Protein AF-A0A7K2QN55-F1 (afdb_monomer_lite)

Sequence (110 aa):
MKREPYEPHETQAGASPAAPADHVARIQAEWARERPDLDVSPQGVIGRLHRLGLLLTDRLCLVYRRYGLSEGEFDVLAALRRAGAPYERAPGELAVHTMVTTGAMTKRID

pLDDT: mean 80.6, std 20.45, range [31.86, 98.31]

Radius of gyration: 22.82 Å; chains: 1; bounding box: 42×57×54 Å

Foldseek 3Di:
DDDDDDDDDPPPPPPDDPPPQDPQSVVVVVCCVPPVPDDCVVSSVVVVVVVVVVVVQVVVQVVQVVVPHGLLRVQLQVLLVVVPPVSDDDPVVSVVSGPPDCVVVVPPDD

Structure (mmCIF, N/CA/C/O backbone):
data_AF-A0A7K2QN55-F1
#
_entry.id   AF-A0A7K2QN55-F1
#
loop_
_atom_site.group_PDB
_atom_site.id
_atom_site.type_symbol
_atom_site.label_atom_id
_atom_site.label_alt_id
_atom_site.label_comp_id
_atom_site.label_asym_id
_atom_site.label_entity_id
_atom_site.label_seq_id
_atom_site.pdbx_PDB_ins_code
_atom_site.Cartn_x
_atom_site.Cartn_y
_atom_site.Cartn_z
_atom_site.occupancy
_atom_site.B_iso_or_equiv
_atom_site.auth_seq_id
_atom_site.auth_comp_id
_atom_site.auth_asym_id
_atom_site.auth_atom_id
_atom_site.pdbx_PDB_model_num
ATOM 1 N N . MET A 1 1 ? 18.266 -44.431 21.366 1.00 51.97 1 MET A N 1
ATOM 2 C CA . MET A 1 1 ? 17.737 -43.806 20.135 1.00 51.97 1 MET A CA 1
ATOM 3 C C . MET A 1 1 ? 18.931 -43.339 19.309 1.00 51.97 1 MET A C 1
ATOM 5 O O . MET A 1 1 ? 19.541 -42.336 19.654 1.00 51.97 1 MET A O 1
ATOM 9 N N . LYS A 1 2 ? 19.374 -44.154 18.343 1.00 45.91 2 LYS A N 1
ATOM 10 C CA . LYS A 1 2 ? 20.524 -43.848 17.478 1.00 45.91 2 LYS A CA 1
ATOM 11 C C . LYS A 1 2 ? 20.039 -42.865 16.406 1.00 45.91 2 LYS A C 1
ATOM 13 O O . LYS A 1 2 ? 19.045 -43.165 15.758 1.00 45.91 2 LYS A O 1
ATOM 18 N N . ARG A 1 3 ? 20.661 -41.688 16.281 1.00 54.53 3 ARG A N 1
ATOM 19 C CA . ARG A 1 3 ? 20.378 -40.768 15.169 1.00 54.53 3 ARG A CA 1
ATOM 20 C C . ARG A 1 3 ? 21.138 -41.275 13.947 1.00 54.53 3 ARG A C 1
ATOM 22 O O . ARG A 1 3 ? 22.356 -41.419 14.027 1.00 54.53 3 ARG A O 1
ATOM 29 N N . GLU A 1 4 ? 20.430 -41.571 12.866 1.00 57.50 4 GLU A N 1
ATOM 30 C CA . GLU A 1 4 ? 21.051 -41.771 11.555 1.00 57.50 4 GLU A CA 1
ATOM 31 C C . GLU A 1 4 ? 21.677 -40.452 11.069 1.00 57.50 4 GLU A C 1
ATOM 33 O O . GLU A 1 4 ? 21.088 -39.387 11.290 1.00 57.50 4 GLU A O 1
ATOM 38 N N . PRO A 1 5 ? 22.876 -40.483 10.459 1.00 57.31 5 PRO A N 1
ATOM 39 C CA . PRO A 1 5 ? 23.471 -39.299 9.853 1.00 57.31 5 PRO A CA 1
ATOM 40 C C . PRO A 1 5 ? 22.646 -38.821 8.653 1.00 57.31 5 PRO A C 1
ATOM 42 O O . PRO A 1 5 ? 22.196 -39.619 7.838 1.00 57.31 5 PRO A O 1
ATOM 45 N N . TYR A 1 6 ? 22.471 -37.505 8.547 1.00 59.31 6 TYR A N 1
ATOM 46 C CA . TYR A 1 6 ? 21.871 -36.849 7.388 1.00 59.31 6 TYR A CA 1
ATOM 47 C C . TYR A 1 6 ? 22.835 -36.922 6.197 1.00 59.31 6 TYR A C 1
ATOM 49 O O . TYR A 1 6 ? 23.898 -36.300 6.236 1.00 59.31 6 TYR A O 1
ATOM 57 N N . GLU A 1 7 ? 22.464 -37.658 5.149 1.00 52.19 7 GLU A N 1
ATOM 58 C CA . GLU A 1 7 ? 23.117 -37.542 3.845 1.00 52.19 7 GLU A CA 1
ATOM 59 C C . GLU A 1 7 ? 22.539 -36.332 3.096 1.00 52.19 7 GLU A C 1
ATOM 61 O O . GLU A 1 7 ? 21.316 -36.234 2.933 1.00 52.19 7 GLU A O 1
ATOM 66 N N . PRO A 1 8 ? 23.373 -35.372 2.660 1.00 52.94 8 PRO A N 1
ATOM 67 C CA . PRO A 1 8 ? 22.889 -34.255 1.872 1.00 52.94 8 PRO A CA 1
ATOM 68 C C . PRO A 1 8 ? 22.409 -34.769 0.514 1.00 52.94 8 PRO A C 1
ATOM 70 O O . PRO A 1 8 ? 23.159 -35.393 -0.232 1.00 52.94 8 PRO A O 1
ATOM 73 N N . HIS A 1 9 ? 21.156 -34.470 0.182 1.00 51.75 9 HIS A N 1
ATOM 74 C CA . HIS A 1 9 ? 20.667 -34.606 -1.180 1.00 51.75 9 HIS A CA 1
ATOM 75 C C . HIS A 1 9 ? 21.469 -33.647 -2.063 1.00 51.75 9 HIS A C 1
ATOM 77 O O . HIS A 1 9 ? 21.406 -32.428 -1.888 1.00 51.75 9 HIS A O 1
ATOM 83 N N . GLU A 1 10 ? 22.237 -34.194 -3.005 1.00 48.03 10 GLU A N 1
ATOM 84 C CA . GLU A 1 10 ? 22.756 -33.424 -4.126 1.00 48.03 10 GLU A CA 1
ATOM 85 C C . GLU A 1 10 ? 21.558 -32.803 -4.846 1.00 48.03 10 GLU A C 1
ATOM 87 O O . GLU A 1 10 ? 20.809 -33.473 -5.559 1.00 48.03 10 GLU A O 1
ATOM 92 N N . THR A 1 11 ? 21.340 -31.507 -4.621 1.00 55.28 11 THR A N 1
ATOM 93 C CA . THR A 1 11 ? 20.422 -30.716 -5.431 1.00 55.28 11 THR A CA 1
ATOM 94 C C . THR A 1 11 ? 20.996 -30.705 -6.834 1.00 55.28 11 THR A C 1
ATOM 96 O O . THR A 1 11 ? 21.866 -29.901 -7.169 1.00 55.28 11 THR A O 1
ATOM 99 N N . GLN A 1 12 ? 20.513 -31.626 -7.660 1.00 47.69 12 GLN A N 1
ATOM 100 C CA . GLN A 1 12 ? 20.687 -31.566 -9.093 1.00 47.69 12 GLN A CA 1
ATOM 101 C C . GLN A 1 12 ? 20.013 -30.271 -9.544 1.00 47.69 12 GLN A C 1
ATOM 103 O O . GLN A 1 12 ? 18.791 -30.190 -9.667 1.00 47.69 12 GLN A O 1
ATOM 108 N N . ALA A 1 13 ? 20.821 -29.226 -9.724 1.00 53.84 13 ALA A N 1
ATOM 109 C CA . ALA A 1 13 ? 20.427 -27.974 -10.343 1.00 53.84 13 ALA A CA 1
ATOM 110 C C . ALA A 1 13 ? 20.155 -28.242 -11.830 1.00 53.84 13 ALA A C 1
ATOM 112 O O . ALA A 1 13 ? 20.904 -27.835 -12.714 1.00 53.84 13 ALA A O 1
ATOM 113 N N . GLY A 1 14 ? 19.082 -28.983 -12.110 1.00 41.50 14 GLY A N 1
ATOM 114 C CA . GLY A 1 14 ? 18.454 -28.978 -13.413 1.00 41.50 14 GLY A CA 1
ATOM 115 C C . GLY A 1 14 ? 18.015 -27.546 -13.653 1.00 41.50 14 GLY A C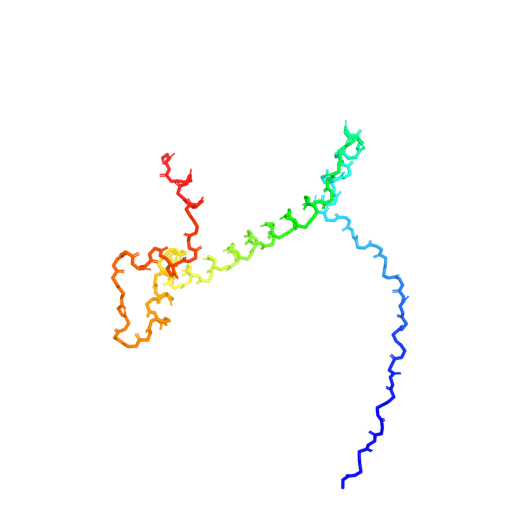 1
ATOM 116 O O . GLY A 1 14 ? 17.154 -27.038 -12.933 1.00 41.50 14 GLY A O 1
ATOM 117 N N . ALA A 1 15 ? 18.661 -26.872 -14.604 1.00 50.06 15 ALA A N 1
ATOM 118 C CA . ALA A 1 15 ? 18.240 -25.562 -15.058 1.00 50.06 15 ALA A CA 1
ATOM 119 C C . ALA A 1 15 ? 16.760 -25.669 -15.439 1.00 50.06 15 ALA A C 1
ATOM 121 O O . ALA A 1 15 ? 16.411 -26.255 -16.465 1.00 50.06 15 ALA A O 1
ATOM 122 N N . SER A 1 16 ? 15.885 -25.165 -14.565 1.00 47.91 16 SER A N 1
ATOM 123 C CA . SER A 1 16 ? 14.474 -25.042 -14.895 1.00 47.91 16 SER A CA 1
ATOM 124 C C . SER A 1 16 ? 14.389 -24.187 -16.157 1.00 47.91 16 SER A C 1
ATOM 126 O O . SER A 1 16 ? 15.115 -23.188 -16.237 1.00 47.91 16 SER A O 1
ATOM 128 N N . PRO A 1 17 ? 13.554 -24.560 -17.145 1.00 48.12 17 PRO A N 1
ATOM 129 C CA . PRO A 1 17 ? 13.335 -23.717 -18.312 1.00 48.12 17 PRO A CA 1
ATOM 130 C C . PRO A 1 17 ? 13.047 -22.307 -17.808 1.00 48.12 17 PRO A C 1
ATOM 132 O O . PRO A 1 17 ? 12.225 -22.151 -16.900 1.00 48.12 17 PRO A O 1
ATOM 135 N N . ALA A 1 18 ? 13.799 -21.322 -18.315 1.00 59.72 18 ALA A N 1
ATOM 136 C CA . ALA A 1 18 ? 13.742 -19.949 -17.831 1.00 59.72 18 ALA A CA 1
ATOM 137 C C . ALA A 1 18 ? 12.272 -19.545 -17.717 1.00 59.72 18 ALA A C 1
ATOM 139 O O . ALA A 1 18 ? 11.552 -19.542 -18.719 1.00 59.72 18 ALA A O 1
ATOM 140 N N . ALA A 1 19 ? 11.816 -19.313 -16.482 1.00 61.03 19 ALA A N 1
ATOM 141 C CA . ALA A 1 19 ? 10.429 -18.970 -16.225 1.00 61.03 19 ALA A CA 1
ATOM 142 C C . ALA A 1 19 ? 10.033 -17.818 -17.165 1.00 61.03 19 ALA A C 1
ATOM 144 O O . ALA A 1 19 ? 10.850 -16.916 -17.388 1.00 61.03 19 ALA A O 1
ATOM 145 N N . PRO A 1 20 ? 8.824 -17.847 -17.754 1.00 73.06 20 PRO A N 1
ATOM 146 C CA . PRO A 1 20 ? 8.415 -16.828 -18.709 1.00 73.06 20 PRO A CA 1
ATOM 147 C C . PRO A 1 20 ? 8.615 -15.433 -18.112 1.00 73.06 20 PRO A C 1
ATOM 149 O O . PRO A 1 20 ? 8.276 -15.199 -16.949 1.00 73.06 20 PRO A O 1
ATOM 152 N N . ALA A 1 21 ? 9.174 -14.519 -18.913 1.00 84.94 21 ALA A N 1
ATOM 153 C CA . ALA A 1 21 ? 9.528 -13.180 -18.461 1.00 84.94 21 ALA A CA 1
ATOM 154 C C . ALA A 1 21 ? 8.320 -12.487 -17.811 1.00 84.94 21 ALA A C 1
ATOM 156 O O . ALA A 1 21 ? 7.267 -12.268 -18.435 1.00 84.94 21 ALA A O 1
ATOM 157 N N . ASP A 1 22 ? 8.482 -12.141 -16.534 1.00 94.25 22 ASP A N 1
ATOM 158 C CA . ASP A 1 22 ? 7.460 -11.422 -15.794 1.00 94.25 22 ASP A CA 1
ATOM 159 C C . ASP A 1 22 ? 7.202 -10.036 -16.414 1.00 94.25 22 ASP A C 1
ATOM 161 O O . ASP A 1 22 ? 7.892 -9.567 -17.323 1.00 94.25 22 ASP A O 1
ATOM 165 N N . HIS A 1 23 ? 6.145 -9.376 -15.954 1.00 93.38 23 HIS A N 1
ATOM 166 C CA . HIS A 1 23 ? 5.755 -8.087 -16.514 1.00 93.38 23 HIS A CA 1
ATOM 167 C C . HIS A 1 23 ? 6.838 -7.008 -16.360 1.00 93.38 23 HIS A C 1
ATOM 169 O O . HIS A 1 23 ? 7.00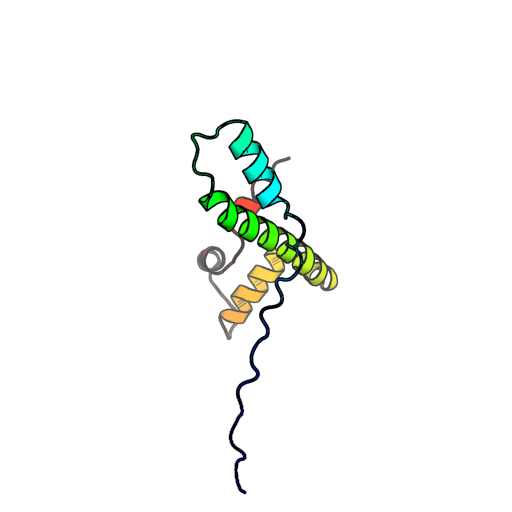0 -6.183 -17.251 1.00 93.38 23 HIS A O 1
ATOM 175 N N . VAL A 1 24 ? 7.589 -7.007 -15.256 1.00 96.12 24 VAL A N 1
ATOM 176 C CA . VAL A 1 24 ? 8.644 -6.013 -15.016 1.00 96.12 24 VAL A CA 1
ATOM 177 C C . VAL A 1 24 ? 9.842 -6.285 -15.919 1.00 96.12 24 VAL A C 1
ATOM 179 O O . VAL A 1 24 ? 10.403 -5.342 -16.469 1.00 96.12 24 VAL A O 1
ATOM 182 N N . ALA A 1 25 ? 10.184 -7.556 -16.142 1.00 95.88 25 ALA A N 1
ATOM 183 C CA . ALA A 1 25 ? 11.221 -7.955 -17.089 1.00 95.88 25 ALA A CA 1
ATOM 184 C C . ALA A 1 25 ? 10.898 -7.494 -18.521 1.00 95.88 25 ALA A C 1
ATOM 186 O O . ALA A 1 25 ? 11.786 -7.029 -19.230 1.00 95.88 25 ALA A O 1
ATOM 187 N N . ARG A 1 26 ? 9.622 -7.549 -18.927 1.00 96.00 26 ARG A N 1
ATOM 188 C CA . ARG A 1 26 ? 9.175 -7.008 -20.222 1.00 96.00 26 ARG A CA 1
ATOM 189 C C . ARG A 1 26 ? 9.371 -5.493 -20.321 1.00 96.00 26 ARG A C 1
ATOM 191 O O . ARG A 1 26 ? 9.966 -5.041 -21.291 1.00 96.00 26 ARG A O 1
ATOM 198 N N . ILE A 1 27 ? 8.999 -4.734 -19.288 1.00 95.81 27 ILE A N 1
ATOM 199 C CA . ILE A 1 27 ? 9.239 -3.278 -19.246 1.00 95.81 27 ILE A CA 1
ATOM 200 C C . ILE A 1 27 ? 10.745 -2.962 -19.280 1.00 95.81 27 ILE A C 1
ATOM 202 O O . ILE A 1 27 ? 11.174 -2.020 -19.940 1.00 95.81 27 ILE A O 1
ATOM 206 N N . GLN A 1 28 ? 11.582 -3.733 -18.580 1.00 96.31 28 GLN A N 1
ATOM 207 C CA . GLN A 1 28 ? 13.036 -3.530 -18.624 1.00 96.31 28 GLN A CA 1
ATOM 208 C C . GLN A 1 28 ? 13.610 -3.793 -20.024 1.00 96.31 28 GLN A C 1
ATOM 210 O O . GLN A 1 28 ? 14.501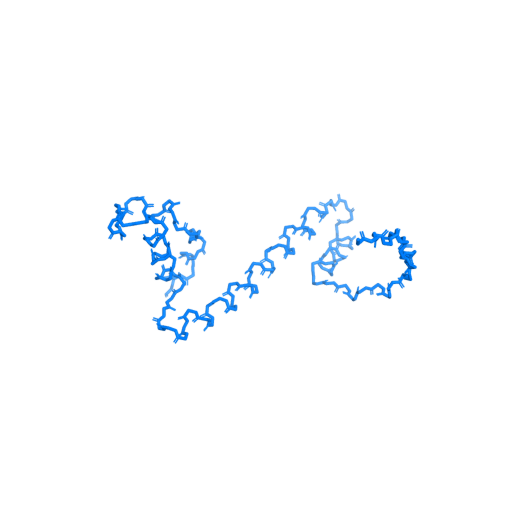 -3.066 -20.454 1.00 96.31 28 GLN A O 1
ATOM 215 N N . ALA A 1 29 ? 13.082 -4.782 -20.752 1.00 96.19 29 ALA A N 1
ATOM 216 C CA . ALA A 1 29 ? 13.475 -5.041 -22.137 1.00 96.19 29 ALA A CA 1
ATOM 217 C C . ALA A 1 29 ? 13.059 -3.901 -23.085 1.00 96.19 29 ALA A C 1
ATOM 219 O O . ALA A 1 29 ? 13.821 -3.539 -23.979 1.00 96.19 29 ALA A O 1
ATOM 220 N N . GLU A 1 30 ? 11.885 -3.304 -22.866 1.00 96.81 30 GLU A N 1
ATOM 221 C CA . GLU A 1 30 ? 11.441 -2.109 -23.596 1.00 96.81 30 GLU A CA 1
ATOM 222 C C . GLU A 1 30 ? 12.402 -0.933 -23.361 1.00 96.81 30 GLU A C 1
ATOM 224 O O . GLU A 1 30 ? 12.866 -0.319 -24.320 1.00 96.81 30 GLU A O 1
ATOM 229 N N . TRP A 1 31 ? 12.797 -0.673 -22.109 1.00 97.31 31 TRP A N 1
ATOM 230 C CA . TRP A 1 31 ? 13.779 0.371 -21.796 1.00 97.31 31 TRP A CA 1
ATOM 231 C C . TRP A 1 31 ? 15.158 0.104 -22.385 1.00 97.31 31 TRP A C 1
ATOM 233 O O . TRP A 1 31 ? 15.769 1.025 -22.915 1.00 97.31 31 TRP A O 1
ATOM 243 N N . ALA A 1 32 ? 15.633 -1.141 -22.350 1.00 95.75 32 ALA A N 1
ATOM 244 C CA . ALA A 1 32 ? 16.908 -1.500 -22.963 1.00 95.75 32 ALA A CA 1
ATOM 245 C C . ALA A 1 32 ? 16.920 -1.224 -24.478 1.00 95.75 32 ALA A C 1
ATOM 247 O O . ALA A 1 32 ? 17.969 -0.908 -25.036 1.00 95.75 32 ALA A O 1
ATOM 248 N N . ARG A 1 33 ? 15.757 -1.315 -25.140 1.00 97.44 33 ARG A N 1
ATOM 249 C CA . ARG A 1 33 ? 15.597 -0.973 -26.558 1.00 97.44 33 ARG A CA 1
ATOM 250 C C . ARG A 1 33 ? 15.556 0.539 -26.793 1.00 97.44 33 ARG A C 1
ATOM 252 O O . ARG A 1 33 ? 16.219 1.015 -27.707 1.00 97.44 33 ARG A O 1
ATOM 259 N N . GLU A 1 34 ? 14.772 1.277 -26.009 1.00 98.31 34 GLU A N 1
ATOM 260 C CA . GLU A 1 34 ? 14.540 2.715 -26.238 1.00 98.31 34 GLU A CA 1
ATOM 261 C C . GLU A 1 34 ? 15.650 3.617 -25.675 1.00 98.31 34 GLU A C 1
ATOM 263 O O . GLU A 1 34 ? 15.955 4.667 -26.239 1.00 98.31 34 GLU A O 1
ATOM 268 N N . ARG A 1 35 ? 16.245 3.237 -24.541 1.00 96.88 35 ARG A N 1
ATOM 269 C CA . ARG A 1 35 ? 17.263 3.998 -23.803 1.00 96.88 35 ARG A CA 1
ATOM 270 C C . ARG A 1 35 ? 18.322 3.057 -23.224 1.00 96.88 35 ARG A C 1
ATOM 272 O O . ARG A 1 35 ? 18.377 2.864 -22.008 1.00 96.88 35 ARG A O 1
ATOM 279 N N . PRO A 1 36 ? 19.183 2.473 -24.079 1.00 95.81 36 PRO A N 1
ATOM 280 C CA . PRO A 1 36 ? 20.233 1.551 -23.640 1.00 95.81 36 PRO A CA 1
ATOM 281 C C . PRO A 1 36 ? 21.262 2.195 -22.696 1.00 95.81 36 PRO A C 1
ATOM 283 O O . PRO A 1 36 ? 22.040 1.489 -22.065 1.00 95.81 36 PRO A O 1
ATOM 286 N N . ASP A 1 37 ? 21.279 3.526 -22.599 1.00 97.31 37 ASP A N 1
ATOM 287 C CA . ASP A 1 37 ? 22.125 4.296 -21.690 1.00 97.31 37 ASP A CA 1
ATOM 288 C C . ASP A 1 37 ? 21.615 4.332 -20.235 1.00 97.31 37 ASP A C 1
ATOM 290 O O . ASP A 1 37 ? 22.367 4.718 -19.340 1.00 97.31 37 ASP A O 1
ATOM 294 N N . LEU A 1 38 ? 20.361 3.941 -19.976 1.00 96.62 38 LEU A N 1
ATOM 295 C CA . LEU A 1 38 ? 19.768 3.973 -18.637 1.00 96.62 38 LEU A CA 1
ATOM 296 C C . LEU A 1 38 ? 19.927 2.639 -17.899 1.00 96.62 38 LEU A C 1
ATOM 298 O O . LEU A 1 38 ? 19.491 1.589 -18.371 1.00 96.62 38 LEU A O 1
ATOM 302 N N . ASP A 1 39 ? 20.447 2.697 -16.670 1.00 95.38 39 ASP A N 1
ATOM 303 C CA . ASP A 1 39 ? 20.379 1.568 -15.741 1.00 95.38 39 ASP A CA 1
ATOM 304 C C . ASP A 1 39 ? 18.983 1.476 -15.107 1.00 95.38 39 ASP A C 1
ATOM 306 O O . ASP A 1 39 ? 18.619 2.231 -14.203 1.00 95.38 39 ASP A O 1
ATOM 310 N N . VAL A 1 40 ? 18.194 0.512 -15.581 1.00 95.31 40 VAL A N 1
ATOM 311 C CA . VAL A 1 40 ? 16.856 0.204 -15.056 1.00 95.31 40 VAL A CA 1
ATOM 312 C C . VAL A 1 40 ? 16.855 -0.969 -14.074 1.00 95.31 40 VAL A C 1
ATOM 314 O O . VAL A 1 40 ? 15.785 -1.484 -13.731 1.00 95.31 40 VAL A O 1
ATOM 317 N N . SER A 1 41 ? 18.018 -1.423 -13.597 1.00 94.44 41 SER A N 1
ATOM 318 C CA . SER A 1 41 ? 18.106 -2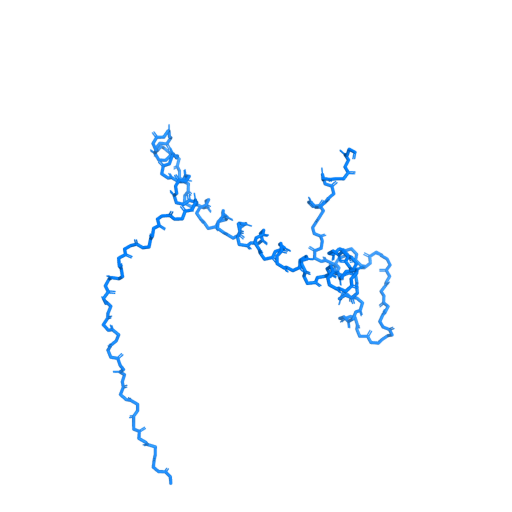.526 -12.636 1.00 94.44 41 SER A CA 1
ATOM 319 C C . SER A 1 41 ? 17.314 -2.280 -11.336 1.00 94.44 41 SER A C 1
ATOM 321 O O . SER A 1 41 ? 16.603 -3.208 -10.924 1.00 94.44 41 SER A O 1
ATOM 323 N N . PRO A 1 42 ? 17.258 -1.061 -10.741 1.00 95.62 42 PRO A N 1
ATOM 324 C CA . PRO A 1 42 ? 16.469 -0.826 -9.525 1.00 95.62 42 PRO A CA 1
ATOM 325 C C . PRO A 1 42 ? 14.958 -0.996 -9.745 1.00 95.62 42 PRO A C 1
ATOM 327 O O . PRO A 1 42 ? 14.245 -1.500 -8.869 1.00 95.62 42 PRO A O 1
ATOM 330 N N . GLN A 1 43 ? 14.465 -0.656 -10.945 1.00 94.88 43 GLN A N 1
ATOM 331 C CA . GLN A 1 43 ? 13.064 -0.860 -11.336 1.00 94.88 43 GLN A CA 1
ATOM 332 C C . GLN A 1 43 ? 12.670 -2.339 -11.251 1.00 94.88 43 GLN A C 1
ATOM 334 O O . GLN A 1 43 ? 11.527 -2.658 -10.921 1.00 94.88 43 GLN A O 1
ATOM 339 N N . GLY A 1 44 ? 13.613 -3.249 -11.507 1.00 94.44 44 GLY A N 1
ATOM 340 C CA . GLY A 1 44 ? 13.392 -4.687 -11.432 1.00 94.44 44 GLY A CA 1
ATOM 341 C C . GLY A 1 44 ? 12.903 -5.136 -10.056 1.00 94.44 44 GLY A C 1
ATOM 342 O O . GLY A 1 44 ? 11.967 -5.929 -9.959 1.00 94.44 44 GLY A O 1
ATOM 343 N N . VAL A 1 45 ? 13.515 -4.634 -8.986 1.00 95.25 45 VAL A N 1
ATOM 344 C CA . VAL A 1 45 ? 13.139 -5.004 -7.613 1.00 95.25 45 VAL A CA 1
ATOM 345 C C . VAL A 1 45 ? 11.904 -4.222 -7.176 1.00 95.25 45 VAL A C 1
ATOM 347 O O . VAL A 1 45 ? 10.903 -4.817 -6.776 1.00 95.25 45 VAL A O 1
ATOM 350 N N . ILE A 1 46 ? 11.940 -2.894 -7.320 1.00 95.44 46 ILE A N 1
ATOM 351 C CA . ILE A 1 46 ? 10.873 -2.003 -6.842 1.00 95.44 46 ILE A CA 1
ATOM 352 C C . ILE A 1 46 ? 9.553 -2.298 -7.561 1.00 95.44 46 ILE A C 1
ATOM 354 O O . ILE A 1 46 ? 8.511 -2.426 -6.919 1.00 95.44 46 ILE A O 1
ATOM 358 N N . GLY A 1 47 ? 9.587 -2.482 -8.882 1.00 94.56 47 GLY A N 1
ATOM 359 C CA . GLY A 1 47 ? 8.401 -2.782 -9.680 1.00 94.56 47 GLY A CA 1
ATOM 360 C C . GLY A 1 47 ? 7.763 -4.119 -9.304 1.00 94.56 47 GLY A C 1
ATOM 361 O O . GLY A 1 47 ? 6.538 -4.220 -9.233 1.00 94.56 47 GLY A O 1
ATOM 362 N N . ARG A 1 48 ? 8.570 -5.148 -9.009 1.00 96.56 48 ARG A N 1
ATOM 363 C CA . ARG A 1 48 ? 8.050 -6.455 -8.576 1.00 96.56 48 ARG A CA 1
ATOM 364 C C . ARG A 1 48 ? 7.427 -6.377 -7.188 1.00 96.56 48 ARG A C 1
ATOM 366 O O . ARG A 1 48 ? 6.322 -6.884 -7.012 1.00 96.56 48 ARG A O 1
ATOM 373 N N . LEU A 1 49 ? 8.085 -5.704 -6.241 1.00 96.69 49 LEU A N 1
ATOM 374 C CA . LEU A 1 49 ? 7.543 -5.478 -4.898 1.00 96.69 49 LEU A CA 1
ATOM 375 C C . LEU A 1 49 ? 6.232 -4.692 -4.947 1.00 96.69 49 LEU A C 1
ATOM 377 O O . LEU A 1 49 ? 5.261 -5.085 -4.307 1.00 96.69 49 LEU A O 1
ATOM 381 N N . HIS A 1 50 ? 6.170 -3.637 -5.761 1.00 92.06 50 HIS A N 1
ATOM 382 C CA . HIS A 1 50 ? 4.953 -2.851 -5.943 1.00 92.06 50 HIS A CA 1
ATOM 383 C C . HIS A 1 50 ? 3.799 -3.706 -6.484 1.00 92.06 50 HIS A C 1
ATOM 385 O O . HIS A 1 50 ? 2.705 -3.711 -5.921 1.00 92.06 50 HIS A O 1
ATOM 391 N N . ARG A 1 51 ? 4.047 -4.494 -7.537 1.00 94.44 51 ARG A N 1
ATOM 392 C CA . ARG A 1 51 ? 3.033 -5.395 -8.106 1.00 94.44 51 ARG A CA 1
ATOM 393 C C . ARG A 1 51 ? 2.586 -6.471 -7.122 1.00 94.44 51 ARG A C 1
ATOM 395 O O . ARG A 1 51 ? 1.395 -6.767 -7.062 1.00 94.44 51 ARG A O 1
ATOM 402 N N . LEU A 1 52 ? 3.517 -7.048 -6.364 1.00 95.75 52 LEU A N 1
ATOM 403 C CA . LEU A 1 52 ? 3.191 -8.010 -5.316 1.00 95.75 52 LEU A CA 1
ATOM 404 C C . LEU A 1 52 ? 2.306 -7.365 -4.244 1.00 95.75 52 LEU A C 1
ATOM 406 O O . LEU A 1 52 ? 1.293 -7.949 -3.875 1.00 95.75 52 LEU A O 1
ATOM 410 N N . GLY A 1 53 ? 2.643 -6.147 -3.811 1.00 92.38 53 GLY A N 1
ATOM 411 C CA . GLY A 1 53 ? 1.835 -5.363 -2.879 1.00 92.38 53 GLY A CA 1
ATOM 412 C C . GLY A 1 53 ? 0.401 -5.178 -3.374 1.00 92.38 53 GLY A C 1
ATOM 413 O O . GLY A 1 53 ? -0.530 -5.533 -2.662 1.00 92.38 53 GLY A O 1
ATOM 414 N N . LEU A 1 54 ? 0.214 -4.739 -4.624 1.00 89.50 54 LEU A N 1
ATOM 415 C CA . LEU A 1 54 ? -1.121 -4.578 -5.221 1.00 89.50 54 LEU A CA 1
ATOM 416 C C . LEU A 1 54 ? -1.928 -5.884 -5.238 1.00 89.50 54 LEU A C 1
ATOM 418 O O . LEU A 1 54 ? -3.113 -5.884 -4.905 1.00 89.50 54 LEU A O 1
ATOM 422 N N . LEU A 1 55 ? -1.293 -7.001 -5.610 1.00 94.56 55 LEU A N 1
ATOM 423 C CA . LEU A 1 55 ? -1.947 -8.312 -5.624 1.00 94.56 55 LEU A CA 1
ATOM 424 C C . LEU A 1 55 ? -2.352 -8.757 -4.216 1.00 94.56 55 LEU A C 1
ATOM 426 O O . LEU A 1 55 ? -3.445 -9.287 -4.034 1.00 94.56 55 LEU A O 1
ATOM 430 N N . LEU A 1 56 ? -1.494 -8.536 -3.219 1.00 94.50 56 LEU A N 1
ATOM 431 C CA . LEU A 1 56 ? -1.803 -8.850 -1.827 1.00 94.50 56 LEU A CA 1
ATOM 432 C C . LEU A 1 56 ? -2.947 -7.979 -1.302 1.00 94.50 56 LEU A C 1
ATOM 434 O O . LEU A 1 56 ? -3.883 -8.520 -0.716 1.00 94.50 56 LEU A O 1
ATOM 438 N N . THR A 1 57 ? -2.922 -6.669 -1.563 1.00 90.31 57 THR A N 1
ATOM 439 C CA . THR A 1 57 ? -3.999 -5.743 -1.181 1.00 90.31 57 THR A CA 1
ATOM 440 C C . THR A 1 57 ? -5.341 -6.176 -1.766 1.00 90.31 57 THR A C 1
ATOM 442 O O . THR A 1 57 ? -6.324 -6.239 -1.033 1.00 90.31 57 THR A O 1
ATOM 445 N N . ASP A 1 58 ? -5.404 -6.557 -3.046 1.00 91.38 58 ASP A N 1
ATOM 446 C CA . ASP A 1 58 ? -6.651 -7.039 -3.662 1.00 91.38 58 ASP A CA 1
ATOM 447 C C . ASP A 1 58 ? -7.216 -8.276 -2.938 1.00 91.38 58 ASP A C 1
ATOM 449 O O . ASP A 1 58 ? -8.405 -8.339 -2.598 1.00 91.38 58 ASP A O 1
ATOM 453 N N . ARG A 1 59 ? -6.345 -9.238 -2.607 1.00 96.44 59 ARG A N 1
ATOM 454 C CA . ARG A 1 59 ? -6.741 -10.447 -1.869 1.00 96.44 59 ARG A CA 1
ATOM 455 C C . ARG A 1 59 ? -7.167 -10.154 -0.436 1.00 96.44 59 ARG A C 1
ATOM 457 O O . ARG A 1 59 ? -8.147 -10.737 0.022 1.00 96.44 59 ARG A O 1
ATOM 464 N N . LEU A 1 60 ? -6.486 -9.247 0.254 1.00 93.56 60 LEU A N 1
ATOM 465 C CA . LEU A 1 60 ? -6.854 -8.822 1.605 1.00 93.56 60 LEU A CA 1
ATOM 466 C C . LEU A 1 60 ? -8.201 -8.094 1.612 1.00 93.56 60 LEU A C 1
ATOM 468 O O . LEU A 1 60 ? -9.072 -8.422 2.414 1.00 93.56 60 LEU A O 1
ATOM 472 N N . CYS A 1 61 ? -8.434 -7.200 0.654 1.00 91.88 61 CYS A N 1
ATOM 473 C CA . CYS A 1 61 ? -9.701 -6.490 0.513 1.00 91.88 61 CYS A CA 1
ATOM 474 C C . CYS A 1 61 ? -10.891 -7.436 0.273 1.00 91.88 61 CYS A C 1
ATOM 476 O O . CYS A 1 61 ? -11.989 -7.167 0.760 1.00 91.88 61 CYS A O 1
ATOM 478 N N . LEU A 1 62 ? -10.702 -8.565 -0.424 1.00 95.88 62 LEU A N 1
ATOM 479 C CA . LEU A 1 62 ? -11.731 -9.613 -0.521 1.00 95.88 62 LEU A CA 1
ATOM 480 C C . LEU A 1 62 ? -12.072 -10.224 0.847 1.00 95.88 62 LEU A C 1
ATOM 482 O O . LEU A 1 62 ? -13.242 -10.495 1.121 1.00 95.88 62 LEU A O 1
ATOM 486 N N . VAL A 1 63 ? -11.070 -10.432 1.704 1.00 96.62 63 VAL A N 1
ATOM 487 C CA . VAL A 1 63 ? -11.265 -10.951 3.064 1.00 96.62 63 VAL A CA 1
ATOM 488 C C . VAL A 1 63 ? -11.970 -9.918 3.934 1.00 96.62 63 VAL A C 1
ATOM 490 O O . VAL A 1 63 ? -12.963 -10.259 4.566 1.00 96.62 63 VAL A O 1
ATOM 493 N N . TYR A 1 64 ? -11.531 -8.658 3.929 1.00 95.19 64 TYR A N 1
ATOM 494 C CA . TYR A 1 64 ? -12.152 -7.592 4.726 1.00 95.19 64 TYR A CA 1
ATOM 495 C C . TYR A 1 64 ? -13.633 -7.420 4.381 1.00 95.19 64 TYR A C 1
ATOM 497 O O . TYR A 1 64 ? -14.484 -7.411 5.273 1.00 95.19 64 TYR A O 1
ATOM 505 N N . ARG A 1 65 ? -13.968 -7.436 3.082 1.00 96.06 65 ARG A N 1
ATOM 506 C CA . ARG A 1 65 ? -15.359 -7.362 2.612 1.00 96.06 65 ARG A CA 1
ATOM 507 C C . ARG A 1 65 ? -16.231 -8.515 3.100 1.00 96.06 65 ARG A C 1
ATOM 509 O O . ARG A 1 65 ? -17.415 -8.295 3.335 1.00 96.06 65 ARG A O 1
ATOM 516 N N . ARG A 1 66 ? -15.681 -9.721 3.302 1.00 97.75 66 ARG A N 1
ATOM 517 C CA . ARG A 1 66 ? -16.432 -10.851 3.891 1.00 97.75 66 ARG A CA 1
ATOM 518 C C . ARG A 1 66 ? -16.961 -10.524 5.292 1.00 97.75 66 ARG A C 1
ATOM 520 O O . ARG A 1 66 ? -17.975 -11.082 5.691 1.00 97.75 66 ARG A O 1
ATOM 527 N N . TYR A 1 67 ? -16.293 -9.622 6.006 1.00 97.31 67 TYR A N 1
ATOM 528 C CA . TYR A 1 67 ? -16.670 -9.163 7.343 1.00 97.31 67 TYR A CA 1
ATOM 529 C C . TYR A 1 67 ? -17.321 -7.772 7.341 1.00 97.31 67 TYR A C 1
ATOM 531 O O . TYR A 1 67 ? -17.493 -7.187 8.404 1.00 97.31 67 TYR A O 1
ATOM 539 N N . GLY A 1 68 ? -17.679 -7.232 6.170 1.00 96.69 68 GLY A N 1
ATOM 540 C CA . GLY A 1 68 ? -18.276 -5.899 6.055 1.00 96.69 68 GLY A CA 1
ATOM 541 C C . GLY A 1 68 ? -17.307 -4.750 6.344 1.00 96.69 68 GLY A C 1
ATOM 542 O O . GLY A 1 68 ? -17.760 -3.661 6.666 1.00 96.69 68 GLY A O 1
ATOM 543 N N . LEU A 1 69 ? -15.995 -4.987 6.238 1.00 95.62 69 LEU A N 1
ATOM 544 C CA . LEU A 1 69 ? -14.958 -3.996 6.520 1.00 95.62 69 LEU A CA 1
ATOM 545 C C . LEU A 1 69 ? -14.308 -3.478 5.233 1.00 95.62 69 LEU A C 1
ATOM 547 O O . LEU A 1 69 ? -14.032 -4.234 4.295 1.00 95.62 69 LEU A O 1
ATOM 551 N N . SER A 1 70 ? -13.984 -2.191 5.229 1.00 91.38 70 SER A N 1
ATOM 552 C CA . SER A 1 70 ? -12.975 -1.601 4.356 1.00 91.38 70 SER A CA 1
ATOM 553 C C . SER A 1 70 ? -11.557 -1.869 4.878 1.00 91.38 70 SER A C 1
ATOM 555 O O . SER A 1 70 ? -11.350 -2.258 6.027 1.00 91.38 70 SER A O 1
ATOM 557 N N . GLU A 1 71 ? -10.554 -1.634 4.029 1.00 88.25 71 GLU A N 1
ATOM 558 C CA . GLU A 1 71 ? -9.139 -1.724 4.413 1.00 88.25 71 GLU A CA 1
ATOM 559 C C . GLU A 1 71 ? -8.797 -0.799 5.589 1.00 88.25 71 GLU A C 1
ATOM 561 O O . GLU A 1 71 ? -8.162 -1.236 6.544 1.00 88.25 71 GLU A O 1
ATOM 566 N N . GLY A 1 72 ? -9.271 0.451 5.554 1.00 88.06 72 GLY A N 1
ATOM 567 C CA . GLY A 1 72 ? -9.012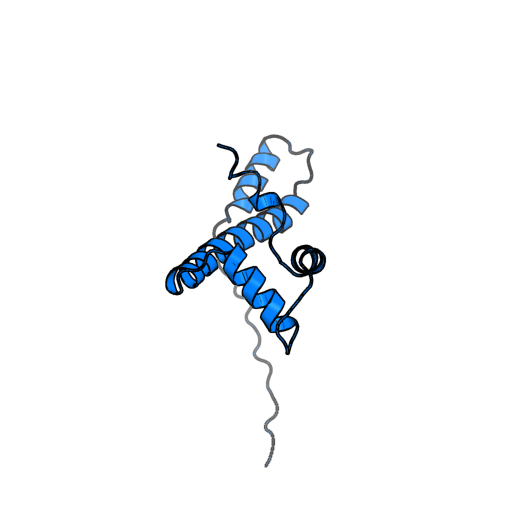 1.418 6.622 1.00 88.06 72 GLY A CA 1
ATOM 568 C C . GLY A 1 72 ? -9.675 1.033 7.946 1.00 88.06 72 GLY A C 1
ATOM 569 O O . GLY A 1 72 ? -9.052 1.148 8.997 1.00 88.06 72 GLY A O 1
ATOM 570 N N . GLU A 1 73 ? -10.910 0.525 7.912 1.00 91.94 73 GLU A N 1
ATOM 571 C CA . GLU A 1 73 ? -11.592 0.050 9.125 1.00 91.94 73 GLU A CA 1
ATOM 572 C C . GLU A 1 73 ? -10.886 -1.164 9.726 1.00 91.94 73 GLU A C 1
ATOM 574 O O . GLU A 1 73 ? -10.670 -1.209 10.938 1.00 91.94 73 GLU A O 1
ATOM 579 N N . PHE A 1 74 ? -10.474 -2.125 8.891 1.00 93.06 74 PHE A N 1
ATOM 580 C CA . PHE A 1 74 ? -9.671 -3.254 9.355 1.00 93.06 74 PHE A CA 1
ATOM 581 C C . PHE A 1 74 ? -8.375 -2.778 10.016 1.00 93.06 74 PHE A C 1
ATOM 583 O O . PHE A 1 74 ? -8.025 -3.258 11.091 1.00 93.06 74 PHE A O 1
ATOM 590 N N . ASP A 1 75 ? -7.677 -1.826 9.402 1.00 90.69 75 ASP A N 1
ATOM 591 C CA . ASP A 1 75 ? -6.396 -1.344 9.905 1.00 90.69 75 ASP A CA 1
ATOM 592 C C . ASP A 1 75 ? -6.531 -0.588 11.237 1.00 90.69 75 ASP A C 1
ATOM 594 O O . ASP A 1 75 ? -5.739 -0.807 12.155 1.00 90.69 75 ASP A O 1
ATOM 598 N N . VAL A 1 76 ? -7.594 0.206 11.416 1.00 91.88 76 VAL A N 1
ATOM 599 C CA . VAL A 1 76 ? -7.925 0.821 12.715 1.00 91.88 76 VAL A CA 1
ATOM 600 C C . VAL A 1 76 ? -8.187 -0.252 13.772 1.00 91.88 76 VAL A C 1
ATOM 602 O O . VAL A 1 76 ? -7.587 -0.216 14.849 1.00 91.88 76 VAL A O 1
ATOM 605 N N . LEU A 1 77 ? -9.030 -1.243 13.468 1.00 94.50 77 LEU A N 1
ATOM 606 C CA . LEU A 1 77 ? -9.320 -2.342 14.393 1.00 94.50 77 LEU A CA 1
ATOM 607 C C . LEU A 1 77 ? -8.051 -3.134 14.738 1.00 94.50 77 LEU A C 1
ATOM 609 O O . LEU A 1 77 ? -7.838 -3.485 15.899 1.00 94.50 77 LEU A O 1
ATOM 613 N N . ALA A 1 78 ? -7.173 -3.372 13.763 1.00 93.75 78 ALA A N 1
ATOM 614 C CA . ALA A 1 78 ? -5.892 -4.034 13.966 1.00 93.75 78 ALA A CA 1
ATOM 615 C C . ALA A 1 78 ? -4.932 -3.187 14.819 1.00 93.75 78 ALA A C 1
ATOM 617 O O . ALA A 1 78 ? -4.230 -3.731 15.676 1.00 93.75 78 ALA A O 1
ATOM 618 N N . ALA A 1 79 ? -4.893 -1.867 14.627 1.00 92.81 79 ALA A N 1
ATOM 619 C CA . ALA A 1 79 ? -4.077 -0.948 15.419 1.00 92.81 79 ALA A CA 1
ATOM 620 C C . ALA A 1 79 ? -4.536 -0.882 16.886 1.00 92.81 79 ALA A C 1
ATOM 622 O O . ALA A 1 79 ? -3.698 -0.966 17.791 1.00 92.81 79 ALA A O 1
ATOM 623 N N . LEU A 1 80 ? -5.849 -0.805 17.127 1.00 95.00 80 LEU A N 1
ATOM 624 C CA . LEU A 1 80 ? -6.442 -0.855 18.468 1.00 95.00 80 LEU A CA 1
ATOM 625 C C . LEU A 1 80 ? -6.225 -2.224 19.121 1.00 95.00 80 LEU A C 1
ATOM 627 O O . LEU A 1 80 ? -5.804 -2.311 20.272 1.00 95.00 80 LEU A O 1
ATOM 631 N N . ARG A 1 81 ? -6.408 -3.316 18.368 1.00 95.88 81 ARG A N 1
ATOM 632 C CA . ARG A 1 81 ? -6.169 -4.674 18.874 1.00 95.88 81 ARG A CA 1
ATOM 633 C C . ARG A 1 81 ? -4.715 -4.879 19.296 1.00 95.88 81 ARG A C 1
ATOM 635 O O . ARG A 1 81 ? -4.473 -5.470 20.347 1.00 95.88 81 ARG A O 1
ATOM 642 N N . ARG A 1 82 ? -3.757 -4.377 18.508 1.00 95.12 82 ARG A N 1
ATOM 643 C CA . ARG A 1 82 ? -2.317 -4.419 18.825 1.00 95.12 82 ARG A CA 1
ATOM 644 C C . ARG A 1 82 ? -1.918 -3.489 19.973 1.00 95.12 82 ARG A C 1
ATOM 646 O O . ARG A 1 82 ? -0.848 -3.688 20.534 1.00 95.12 82 ARG A O 1
ATOM 653 N N . ALA A 1 83 ? -2.744 -2.501 20.332 1.00 94.88 83 ALA A N 1
ATOM 654 C CA . ALA A 1 83 ? -2.510 -1.654 21.504 1.00 94.88 83 ALA A CA 1
ATOM 655 C C . ALA A 1 83 ? -2.648 -2.422 22.832 1.00 94.88 83 ALA A C 1
ATOM 657 O O . ALA A 1 83 ? -2.110 -1.983 23.843 1.00 94.88 83 ALA A O 1
ATOM 658 N N . GLY A 1 84 ? -3.321 -3.582 22.824 1.00 95.38 84 GLY A N 1
ATOM 659 C CA . GLY A 1 84 ? -3.666 -4.309 24.047 1.00 95.38 84 GLY A CA 1
ATOM 660 C C . GLY A 1 84 ? -4.815 -3.637 24.801 1.00 95.38 84 GLY A C 1
ATOM 661 O O . GLY A 1 84 ? -5.332 -2.621 24.353 1.00 95.38 84 GLY A O 1
ATOM 662 N N . ALA A 1 85 ? -5.253 -4.218 25.922 1.00 94.94 85 ALA A N 1
ATOM 663 C CA . ALA A 1 85 ? -6.331 -3.645 26.734 1.00 94.94 85 ALA A CA 1
ATOM 664 C C . ALA A 1 85 ? -5.954 -2.229 27.239 1.00 94.94 85 ALA A C 1
ATOM 666 O O . ALA A 1 85 ? -4.809 -2.048 27.655 1.00 94.94 85 ALA A O 1
ATOM 667 N N . PRO A 1 86 ? -6.876 -1.242 27.230 1.00 95.12 86 PRO A N 1
ATOM 668 C CA . PRO A 1 86 ? -8.320 -1.348 26.966 1.00 95.12 86 PRO A CA 1
ATOM 669 C C . PRO A 1 86 ? -8.733 -1.324 25.478 1.00 95.12 86 PRO A C 1
ATOM 671 O O . PRO A 1 86 ? -9.915 -1.222 25.178 1.00 95.12 86 PRO A O 1
ATOM 674 N N . TYR A 1 87 ? -7.790 -1.498 24.549 1.00 95.88 87 TYR A N 1
ATOM 675 C CA . TYR A 1 87 ? -7.969 -1.419 23.091 1.00 95.88 87 TYR A CA 1
ATOM 676 C C . TYR A 1 87 ? -8.289 -0.008 22.607 1.00 95.88 87 TYR A C 1
ATOM 678 O O . TYR A 1 87 ? -9.097 0.189 21.702 1.00 95.88 87 TYR A O 1
ATOM 686 N N . GLU A 1 88 ? -7.622 0.973 23.203 1.00 94.31 88 GLU A N 1
ATOM 687 C CA . GLU A 1 88 ? -7.800 2.389 22.909 1.00 94.31 88 GLU A CA 1
ATOM 688 C C . GLU A 1 88 ? -6.478 3.005 22.451 1.00 94.31 88 GLU A C 1
ATOM 690 O O . GLU A 1 88 ? -5.396 2.591 22.873 1.00 94.31 88 GLU A O 1
ATOM 695 N N . ARG A 1 89 ? -6.574 4.007 21.577 1.00 90.75 89 ARG A N 1
ATOM 696 C CA . ARG A 1 89 ? -5.473 4.890 21.180 1.00 90.75 89 ARG A CA 1
ATOM 697 C C . ARG A 1 89 ? -6.015 6.287 20.948 1.00 90.75 89 ARG A C 1
ATOM 699 O O . ARG A 1 89 ? -7.149 6.444 20.492 1.00 90.75 89 ARG A O 1
ATOM 706 N N . ALA A 1 90 ? -5.192 7.297 21.207 1.00 90.38 90 ALA A N 1
ATOM 707 C CA . ALA A 1 90 ? -5.555 8.660 20.854 1.00 90.38 90 ALA A CA 1
ATOM 708 C C . ALA A 1 90 ? -5.679 8.798 19.319 1.00 90.38 90 ALA A C 1
ATOM 710 O O . ALA A 1 90 ? -4.920 8.157 18.585 1.00 90.38 90 ALA A O 1
ATOM 711 N N . PRO A 1 91 ? -6.569 9.665 18.797 1.00 82.88 91 PRO A N 1
ATOM 712 C CA . PRO A 1 91 ? -6.735 9.846 17.352 1.00 82.88 91 PRO A CA 1
ATOM 713 C C . PRO A 1 91 ? -5.431 10.173 16.609 1.00 82.88 91 PRO A C 1
ATOM 715 O O . PRO A 1 91 ? -5.190 9.647 15.525 1.00 82.88 91 PRO A O 1
ATOM 718 N N . GLY A 1 92 ? -4.557 10.987 17.213 1.00 82.75 92 GLY A N 1
ATOM 719 C CA . GLY A 1 92 ? -3.249 11.324 16.639 1.00 82.75 92 GLY A CA 1
ATOM 720 C C . GLY A 1 92 ? -2.279 10.139 16.563 1.00 82.75 92 GLY A C 1
ATOM 721 O O . GLY A 1 92 ? -1.425 10.102 15.683 1.00 82.75 92 GLY A O 1
ATOM 722 N N . GLU A 1 93 ? -2.434 9.141 17.434 1.00 84.12 93 GLU A N 1
ATOM 723 C CA . GLU A 1 93 ? -1.614 7.925 17.422 1.00 84.12 93 GLU A CA 1
ATOM 724 C C . GLU A 1 93 ? -2.103 6.910 16.385 1.00 84.12 93 GLU A C 1
ATOM 726 O O . GLU A 1 93 ? -1.301 6.156 15.833 1.00 84.12 93 GLU A O 1
ATOM 731 N N . LEU A 1 94 ? -3.406 6.889 16.078 1.00 80.62 94 LEU A N 1
ATOM 732 C CA . LEU A 1 94 ? -3.960 5.973 15.076 1.00 80.62 94 LEU A CA 1
ATOM 733 C C . LEU A 1 94 ? -3.314 6.175 13.704 1.00 80.62 94 LEU A C 1
ATOM 735 O O . LEU A 1 94 ? -2.977 5.192 13.051 1.00 80.62 94 LEU A O 1
ATOM 739 N N . ALA A 1 95 ? -3.055 7.419 13.300 1.00 75.69 95 ALA A N 1
ATOM 740 C CA . ALA A 1 95 ? -2.399 7.727 12.028 1.00 75.69 95 ALA A CA 1
ATOM 741 C C . ALA A 1 95 ? -0.955 7.191 11.930 1.00 75.69 95 ALA A C 1
ATOM 743 O O . ALA A 1 95 ? -0.482 6.897 10.839 1.00 75.69 95 ALA A O 1
ATOM 744 N N . VAL A 1 96 ? -0.255 7.039 13.059 1.00 78.00 96 VAL A N 1
ATOM 745 C CA . VAL A 1 96 ? 1.129 6.524 13.107 1.00 78.00 96 VAL A CA 1
ATOM 746 C C . VAL A 1 96 ? 1.160 4.994 13.150 1.00 78.00 96 VAL A C 1
ATOM 748 O O . VAL A 1 96 ? 2.125 4.366 12.716 1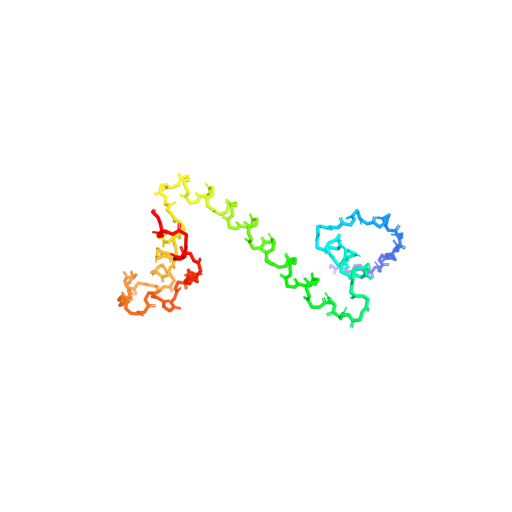.00 78.00 96 VAL A O 1
ATOM 751 N N . HIS A 1 97 ? 0.110 4.378 13.692 1.00 78.19 97 HIS A N 1
ATOM 752 C CA . HIS A 1 97 ? 0.037 2.931 13.900 1.00 78.19 97 HIS A CA 1
ATOM 753 C C . HIS A 1 97 ? -0.751 2.173 12.825 1.00 78.19 97 HIS A C 1
ATOM 755 O O . HIS A 1 97 ? -0.752 0.936 12.839 1.00 78.19 97 HIS A O 1
ATOM 761 N N . THR A 1 98 ? -1.386 2.897 11.908 1.00 78.75 98 THR A N 1
ATOM 762 C CA . THR A 1 98 ? -2.059 2.365 10.721 1.00 78.75 98 THR A CA 1
ATOM 763 C C . THR A 1 98 ? -1.062 2.215 9.567 1.00 78.75 98 THR A C 1
ATOM 765 O O . THR A 1 98 ? -0.127 2.996 9.411 1.00 78.75 98 THR A O 1
ATOM 768 N N . MET A 1 99 ? -1.218 1.152 8.781 1.00 70.50 99 MET A N 1
ATOM 769 C CA . MET A 1 99 ? -0.481 0.899 7.541 1.00 70.50 99 MET A CA 1
ATOM 770 C C . MET A 1 99 ? -1.109 1.590 6.324 1.00 70.50 99 MET A C 1
ATOM 772 O O . MET A 1 99 ? -0.581 1.462 5.215 1.00 70.50 99 MET A O 1
ATOM 776 N N . VAL A 1 100 ? -2.210 2.332 6.500 1.00 63.38 100 VAL A N 1
ATOM 777 C CA . VAL A 1 100 ? -2.744 3.206 5.450 1.00 63.38 100 VAL A CA 1
ATOM 778 C C . VAL A 1 100 ? -1.721 4.299 5.145 1.00 63.38 100 VAL A C 1
ATOM 780 O O . VAL A 1 100 ? -1.665 5.348 5.781 1.00 63.38 100 VAL A O 1
ATOM 783 N N . THR A 1 101 ? -0.905 4.064 4.121 1.00 51.28 101 THR A N 1
ATOM 784 C CA . THR A 1 101 ? -0.142 5.145 3.506 1.00 51.28 101 THR A CA 1
ATOM 785 C C . THR A 1 101 ? -1.123 6.123 2.862 1.00 51.28 101 THR A C 1
ATOM 787 O O . THR A 1 101 ? -2.110 5.736 2.229 1.00 51.28 101 THR A O 1
ATOM 790 N N . THR A 1 102 ? -0.841 7.416 2.984 1.00 46.88 102 THR A N 1
ATOM 791 C CA . THR A 1 102 ? -1.623 8.531 2.426 1.00 46.88 102 THR A CA 1
ATOM 792 C C . THR A 1 102 ? -1.890 8.404 0.913 1.00 46.88 102 THR A C 1
ATOM 794 O O . THR A 1 102 ? -2.739 9.109 0.379 1.00 46.88 102 THR A O 1
ATOM 797 N N . GLY A 1 103 ? -1.234 7.471 0.208 1.00 40.41 103 GLY A N 1
ATOM 798 C CA . GLY A 1 103 ? -1.473 7.141 -1.201 1.00 40.41 103 GLY A CA 1
ATOM 799 C C . GLY A 1 103 ? -2.872 6.588 -1.521 1.00 40.41 103 GLY A C 1
ATOM 800 O O . GLY A 1 103 ? -3.271 6.607 -2.683 1.00 40.41 103 GLY A O 1
ATOM 801 N N . ALA A 1 104 ? -3.657 6.174 -0.519 1.00 43.62 104 ALA A N 1
ATOM 802 C CA . ALA A 1 104 ? -5.088 5.884 -0.686 1.00 43.62 104 ALA A CA 1
ATOM 803 C C . ALA A 1 104 ? -5.976 7.152 -0.749 1.00 43.62 104 ALA A C 1
ATOM 805 O O . ALA A 1 104 ? -7.159 7.053 -1.080 1.00 43.62 104 ALA A O 1
ATOM 806 N N . MET A 1 105 ? -5.439 8.350 -0.465 1.00 37.09 105 MET A N 1
ATOM 807 C CA . MET A 1 105 ? -6.208 9.605 -0.494 1.00 37.09 105 MET A CA 1
ATOM 808 C C . MET A 1 105 ? -6.346 10.217 -1.893 1.00 37.09 105 MET A C 1
ATOM 810 O O . MET A 1 105 ? -7.325 10.910 -2.151 1.00 37.09 105 MET A O 1
ATOM 814 N N . THR A 1 106 ? -5.447 9.929 -2.839 1.00 37.44 106 THR A N 1
ATOM 815 C CA . THR A 1 106 ? -5.499 10.551 -4.180 1.00 37.44 106 THR A CA 1
ATOM 816 C C . THR A 1 106 ? -6.577 9.947 -5.093 1.00 37.44 106 THR A C 1
ATOM 818 O O . THR A 1 106 ? -6.863 10.499 -6.147 1.00 37.44 106 THR A O 1
ATOM 821 N N . LYS A 1 107 ? -7.230 8.846 -4.693 1.00 31.86 107 LYS A N 1
ATOM 822 C CA . LYS A 1 107 ? -8.303 8.194 -5.472 1.00 31.86 107 LYS A CA 1
ATOM 823 C C . LYS A 1 107 ? -9.707 8.354 -4.866 1.00 31.86 107 LYS A C 1
ATOM 825 O O . LYS A 1 107 ? -10.571 7.512 -5.097 1.00 31.86 107 LYS A O 1
ATOM 830 N N . ARG A 1 108 ? -9.916 9.404 -4.062 1.00 47.16 108 ARG A N 1
ATOM 831 C CA . ARG A 1 108 ? -11.222 9.788 -3.484 1.00 47.16 108 ARG A CA 1
ATOM 832 C C . ARG A 1 108 ? -11.568 11.275 -3.651 1.00 47.16 108 ARG A C 1
ATOM 834 O O . ARG A 1 108 ? -12.465 11.761 -2.974 1.00 47.16 108 ARG A O 1
ATOM 841 N N . ILE A 1 109 ? -10.865 11.983 -4.534 1.00 34.34 109 ILE A N 1
ATOM 842 C CA . ILE A 1 109 ? -11.313 13.287 -5.034 1.00 34.34 109 ILE A CA 1
ATOM 843 C C . ILE A 1 109 ? -11.675 13.101 -6.507 1.00 34.34 109 ILE A C 1
ATOM 845 O O . ILE A 1 109 ? -10.876 13.383 -7.395 1.00 34.34 109 ILE A O 1
ATOM 849 N N . ASP A 1 110 ? -12.838 12.493 -6.711 1.00 39.59 110 ASP A N 1
ATOM 850 C CA . ASP A 1 110 ? -13.865 12.920 -7.666 1.00 39.59 110 ASP A CA 1
ATOM 851 C C . ASP A 1 110 ? -15.223 12.515 -7.069 1.00 39.59 110 ASP A C 1
ATOM 853 O O . ASP A 1 110 ? -15.301 11.379 -6.533 1.00 39.59 110 ASP A O 1
#

Secondary structure (DSSP, 8-state):
-PPPP-------------PPPPHHHHHHHHHHHH-TTS--HHHHHHHHHHHHHHHHHHHHHHHHHHTT--HHHHHHHHHHHHH-TT----HHHHHHH----GGGSTTS--